Protein AF-A0A9D2NUW6-F1 (afdb_monomer_lite)

Secondary structure (DSSP, 8-state):
---TT-HHHHHHHHHHHTT-HHHHHHHHHHHHHHHHHHTSSS------B--TTTT-HHHHHHHHHHH-S---GGGHHHHHHHHHHHHGGGTTGGGGS--PPPP-B-GGG-

pLDDT: mean 95.78, std 2.75, range [82.75, 98.69]

Organism: NCBI:txid2838669

Sequence (110 aa):
MIIEGNQKELDAMKEFHKGNRQEGLRLQEEFAAQFREEYKDKDHCPCQKACRYHGNCKECVAIHRAHREHVPNCMRPLLNKKIKLLSELTEHSIANEIEPPKEVLRKEFQ

Structure (mmCIF, N/CA/C/O backbone):
data_AF-A0A9D2NUW6-F1
#
_entry.id   AF-A0A9D2NUW6-F1
#
loop_
_atom_site.group_PDB
_atom_site.id
_atom_site.type_symbol
_atom_site.label_atom_id
_atom_site.label_alt_id
_atom_site.label_comp_id
_atom_site.label_asym_id
_atom_site.label_entity_id
_atom_site.label_seq_id
_atom_site.pdbx_PDB_ins_code
_atom_site.Cartn_x
_atom_site.Cartn_y
_atom_site.Cartn_z
_atom_site.occupancy
_atom_site.B_iso_or_equiv
_atom_site.auth_seq_id
_atom_site.auth_comp_id
_atom_site.auth_asym_id
_atom_site.auth_atom_id
_atom_site.pdbx_PDB_model_num
ATOM 1 N N . MET A 1 1 ? -14.751 1.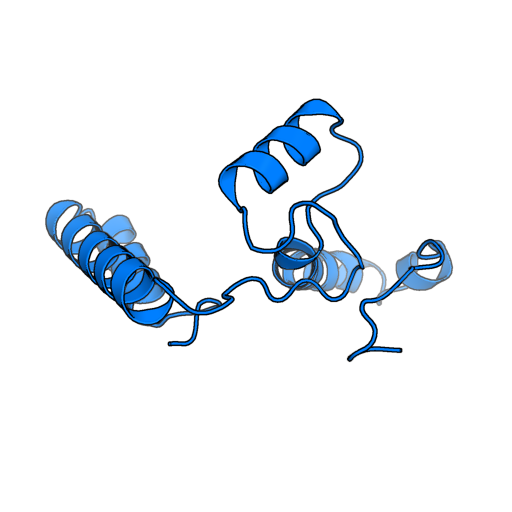665 -4.825 1.00 90.44 1 MET A N 1
ATOM 2 C CA . MET A 1 1 ? -14.333 2.187 -3.509 1.00 90.44 1 MET A CA 1
ATOM 3 C C . MET A 1 1 ? -12.834 2.428 -3.514 1.00 90.44 1 MET A C 1
ATOM 5 O O . MET A 1 1 ? -12.110 1.669 -4.145 1.00 90.44 1 MET A O 1
ATOM 9 N N . ILE A 1 2 ? -12.349 3.448 -2.804 1.00 91.50 2 ILE A N 1
ATOM 10 C CA . ILE A 1 2 ? -10.903 3.662 -2.628 1.00 91.50 2 ILE A CA 1
ATOM 11 C C . ILE A 1 2 ? -10.395 2.692 -1.553 1.00 91.50 2 ILE A C 1
ATOM 13 O O . ILE A 1 2 ? -10.987 2.622 -0.474 1.00 91.50 2 ILE A O 1
ATOM 17 N N . ILE A 1 3 ? -9.332 1.941 -1.848 1.00 94.31 3 ILE A N 1
ATOM 18 C CA . ILE A 1 3 ? -8.710 0.999 -0.905 1.00 94.31 3 ILE A CA 1
ATOM 19 C C . ILE A 1 3 ? -7.682 1.746 -0.048 1.00 94.31 3 ILE A C 1
ATOM 21 O O . ILE A 1 3 ? -7.761 1.751 1.180 1.00 94.31 3 ILE A O 1
ATOM 25 N N . GLU A 1 4 ? -6.735 2.429 -0.686 1.00 93.00 4 GLU A N 1
ATOM 26 C CA . GLU A 1 4 ? -5.648 3.133 -0.014 1.00 93.00 4 GLU A CA 1
ATOM 27 C C . GLU A 1 4 ? -6.162 4.348 0.764 1.00 93.00 4 GLU A C 1
ATOM 29 O O . GLU A 1 4 ? -6.692 5.298 0.193 1.00 93.00 4 GLU A O 1
ATOM 34 N N . GLY A 1 5 ? -5.956 4.351 2.083 1.00 94.19 5 GLY A N 1
ATOM 35 C CA . GLY A 1 5 ? -6.414 5.450 2.938 1.00 94.19 5 GLY A CA 1
ATOM 36 C C . GLY A 1 5 ? -7.934 5.498 3.098 1.00 94.19 5 GLY A C 1
ATOM 37 O O . GLY A 1 5 ? -8.482 6.571 3.337 1.00 94.19 5 GLY A O 1
ATOM 38 N N . ASN A 1 6 ? -8.620 4.357 2.962 1.00 97.50 6 ASN A N 1
ATOM 39 C CA . ASN A 1 6 ? -10.056 4.283 3.193 1.00 97.50 6 ASN A CA 1
ATOM 40 C C . ASN A 1 6 ? -10.417 4.797 4.596 1.00 97.50 6 ASN A C 1
ATOM 42 O O . ASN A 1 6 ? -9.901 4.304 5.601 1.00 97.50 6 ASN A O 1
ATOM 46 N N . GLN A 1 7 ? -11.340 5.760 4.659 1.00 97.88 7 GLN A N 1
ATOM 47 C CA . GLN A 1 7 ? -11.732 6.412 5.908 1.00 97.88 7 GLN A CA 1
ATOM 48 C C . GLN A 1 7 ? -12.243 5.416 6.961 1.00 97.88 7 GLN A C 1
ATOM 50 O O . GLN A 1 7 ? -11.947 5.581 8.140 1.00 97.88 7 GLN A O 1
ATOM 55 N N . LYS A 1 8 ? -12.926 4.341 6.543 1.00 97.75 8 LYS A N 1
ATOM 56 C CA . LYS A 1 8 ? -13.477 3.337 7.461 1.00 97.75 8 LYS A CA 1
ATOM 57 C C . LYS A 1 8 ? -12.384 2.559 8.196 1.00 97.75 8 LYS A C 1
ATOM 59 O O . LYS A 1 8 ? -12.474 2.389 9.405 1.00 97.75 8 LYS A O 1
ATOM 64 N N . GLU A 1 9 ? -11.325 2.158 7.493 1.00 98.25 9 GLU A N 1
ATOM 65 C CA . GLU A 1 9 ? -10.163 1.503 8.115 1.00 98.25 9 GLU A CA 1
ATOM 66 C C . GLU A 1 9 ? -9.372 2.476 9.002 1.00 98.25 9 GLU A C 1
ATOM 68 O O . GLU A 1 9 ? -8.889 2.097 10.068 1.00 98.25 9 GLU A O 1
ATOM 73 N N . LEU A 1 10 ? -9.275 3.757 8.619 1.00 98.12 10 LEU A N 1
ATOM 74 C CA . LEU A 1 10 ? -8.652 4.776 9.473 1.00 98.12 10 LEU A CA 1
ATOM 75 C C . LEU A 1 10 ? -9.433 4.980 10.777 1.00 98.12 10 LEU A C 1
ATOM 77 O O . LEU A 1 10 ? -8.826 5.107 11.840 1.00 98.12 10 LEU A O 1
ATOM 81 N N . ASP A 1 11 ? -10.763 4.996 10.712 1.00 98.50 11 ASP A N 1
ATOM 82 C CA . ASP A 1 11 ? -11.617 5.107 11.892 1.00 98.50 11 ASP A CA 1
ATOM 83 C C . ASP A 1 11 ? -11.596 3.823 12.732 1.00 98.50 11 ASP A C 1
ATOM 85 O O . ASP A 1 11 ? -11.500 3.912 13.956 1.00 98.50 11 ASP A O 1
ATOM 89 N N . ALA A 1 12 ? -11.529 2.642 12.105 1.00 98.56 12 ALA A N 1
ATOM 90 C CA . ALA A 1 12 ? -11.318 1.376 12.807 1.00 98.56 12 ALA A CA 1
ATOM 91 C C . ALA A 1 12 ? -10.031 1.401 13.648 1.00 98.56 12 ALA A C 1
ATOM 93 O O . ALA A 1 12 ? -10.041 1.047 14.828 1.00 98.56 12 ALA A O 1
ATOM 94 N N . MET A 1 13 ? -8.930 1.904 13.079 1.00 98.38 13 MET A N 1
ATOM 95 C CA . MET A 1 13 ? -7.667 2.067 13.804 1.00 98.38 13 MET A CA 1
ATOM 96 C C . MET A 1 13 ? -7.771 3.060 14.968 1.00 98.38 13 MET A C 1
ATOM 98 O O . MET A 1 13 ? -7.181 2.818 16.023 1.00 98.38 13 MET A O 1
ATOM 102 N N . LYS A 1 14 ? -8.539 4.150 14.827 1.00 98.56 14 LYS A N 1
ATOM 103 C CA . LYS A 1 14 ? -8.796 5.079 15.945 1.00 98.56 14 LYS A CA 1
ATOM 104 C C . LYS A 1 14 ? -9.529 4.380 17.090 1.00 98.56 14 LYS A C 1
ATOM 106 O O . LYS A 1 14 ? -9.171 4.600 18.243 1.00 98.56 14 LYS A O 1
ATOM 111 N N . GLU A 1 15 ? -10.511 3.533 16.793 1.00 98.69 15 GLU A N 1
ATOM 112 C CA . GLU A 1 15 ? -11.254 2.783 17.812 1.00 98.69 15 GLU A CA 1
ATOM 113 C C . GLU A 1 15 ? -10.385 1.727 18.503 1.00 98.69 15 GLU A C 1
ATOM 115 O O . GLU A 1 15 ? -10.409 1.627 19.732 1.00 98.69 15 GLU A O 1
ATOM 120 N N . PHE A 1 16 ? -9.520 1.024 17.762 1.00 98.38 16 PHE A N 1
ATOM 121 C CA . PHE A 1 16 ? -8.535 0.125 18.371 1.00 98.38 16 PHE A CA 1
ATOM 122 C C . PHE A 1 16 ? -7.586 0.856 19.325 1.00 98.38 16 PHE A C 1
ATOM 124 O O . PHE A 1 16 ? -7.346 0.368 20.429 1.00 98.38 16 PHE A O 1
ATOM 131 N N . HIS A 1 17 ? -7.092 2.041 18.958 1.00 98.31 17 HIS A N 1
ATOM 132 C CA . HIS A 1 17 ? -6.233 2.839 19.841 1.00 98.31 17 HIS A CA 1
ATOM 133 C C . HIS A 1 17 ? -6.956 3.350 21.098 1.00 98.31 17 HIS A C 1
ATOM 135 O O . HIS A 1 17 ? -6.310 3.566 22.120 1.00 98.31 17 HIS A O 1
ATOM 141 N N . LYS A 1 18 ? -8.286 3.501 21.057 1.00 98.19 18 LYS A N 1
ATOM 142 C CA . LYS A 1 18 ? -9.119 3.809 22.235 1.00 98.19 18 LYS A CA 1
ATOM 143 C C . LYS A 1 18 ? -9.449 2.573 23.087 1.00 98.19 18 LYS A C 1
ATOM 145 O O . LYS A 1 18 ? -10.106 2.708 24.113 1.00 98.19 18 LYS A O 1
ATOM 150 N N . GLY A 1 19 ? -9.045 1.372 22.662 1.00 98.38 19 GLY A N 1
ATOM 151 C CA . GLY A 1 19 ? -9.398 0.104 23.309 1.00 98.3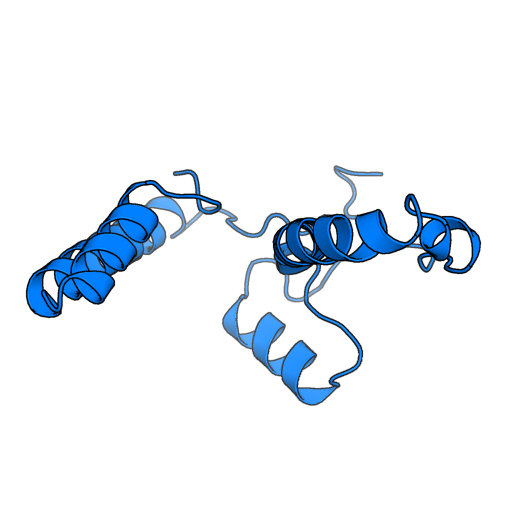8 19 GLY A CA 1
ATOM 152 C C . GLY A 1 19 ? -10.785 -0.437 22.936 1.00 98.38 19 GLY A C 1
ATOM 153 O O . GLY A 1 19 ? -11.176 -1.503 23.414 1.00 98.38 19 GLY A O 1
ATOM 154 N N . ASN A 1 20 ? -11.524 0.239 22.051 1.00 98.38 20 ASN A N 1
ATOM 155 C CA . ASN A 1 20 ? -12.849 -0.181 21.597 1.00 98.38 20 ASN A CA 1
ATOM 156 C C . ASN A 1 20 ? -12.745 -1.230 20.478 1.00 98.38 20 ASN A C 1
ATOM 158 O O . ASN A 1 20 ? -12.972 -0.970 19.295 1.00 98.38 20 ASN A O 1
ATOM 162 N N . ARG A 1 21 ? -12.363 -2.452 20.860 1.00 98.12 21 ARG A N 1
ATOM 163 C CA . ARG A 1 21 ? -12.105 -3.540 19.906 1.00 98.12 21 ARG A CA 1
ATOM 164 C C . ARG A 1 21 ? -13.351 -3.971 19.129 1.00 98.12 21 ARG A C 1
ATOM 166 O O . ARG A 1 21 ? -13.223 -4.363 17.974 1.00 98.12 21 ARG A O 1
ATOM 173 N N . GLN A 1 22 ? -14.530 -3.920 19.748 1.00 98.62 22 GLN A N 1
ATOM 174 C CA . GLN A 1 22 ? -15.780 -4.334 19.106 1.00 98.62 22 GLN A CA 1
ATOM 175 C C . GLN A 1 22 ? -16.124 -3.422 17.927 1.00 98.62 22 GLN A C 1
ATOM 177 O O . GLN A 1 22 ? -16.397 -3.916 16.835 1.00 98.62 22 GLN A O 1
ATOM 182 N N . GLU A 1 23 ? -16.055 -2.107 18.131 1.00 98.56 23 GLU A N 1
ATOM 183 C CA . GLU A 1 23 ? -16.341 -1.142 17.073 1.00 98.56 23 GLU A CA 1
ATOM 184 C C . GLU A 1 23 ? -15.283 -1.168 15.970 1.00 98.56 23 GLU A C 1
ATOM 186 O O . GLU A 1 23 ? -15.627 -1.165 14.789 1.00 98.56 23 GLU A O 1
ATOM 191 N N . GLY A 1 24 ? -14.002 -1.283 16.338 1.00 98.69 24 GLY A N 1
ATOM 192 C CA . GLY A 1 24 ? -12.927 -1.447 15.360 1.00 98.69 24 GLY A CA 1
ATOM 193 C C . GLY A 1 24 ? -13.169 -2.650 14.440 1.00 98.69 24 GLY A C 1
ATOM 194 O O . GLY A 1 24 ? -13.104 -2.515 13.221 1.00 98.69 24 GLY A O 1
ATOM 195 N N . LEU A 1 25 ? -13.540 -3.809 15.001 1.00 98.62 25 LEU A N 1
ATOM 196 C CA . LEU A 1 25 ? -13.864 -5.006 14.215 1.00 98.62 25 LEU A CA 1
ATOM 197 C C . LEU A 1 25 ? -15.113 -4.827 13.344 1.00 98.62 25 LEU A C 1
ATOM 199 O O . LEU A 1 25 ? -15.125 -5.302 12.210 1.00 98.62 25 LEU A O 1
ATOM 203 N N . ARG A 1 26 ? -16.148 -4.136 13.842 1.00 98.69 26 ARG A N 1
ATOM 204 C CA . ARG A 1 26 ? -17.356 -3.831 13.059 1.00 98.69 26 ARG A CA 1
ATOM 205 C C . ARG A 1 26 ? -17.005 -3.019 11.810 1.00 98.69 26 ARG A C 1
ATOM 207 O O . ARG A 1 26 ? -17.422 -3.380 10.713 1.00 98.69 26 ARG A O 1
ATOM 214 N N . LEU A 1 27 ? -16.206 -1.963 11.969 1.00 98.69 27 LEU A N 1
ATOM 215 C CA . LEU A 1 27 ? -15.764 -1.102 10.869 1.00 98.69 27 LEU A CA 1
ATOM 216 C C . LEU A 1 27 ? -14.895 -1.862 9.852 1.00 98.69 27 LEU A C 1
ATOM 218 O O . LEU A 1 27 ? -15.084 -1.688 8.646 1.00 98.69 27 LEU A O 1
ATOM 222 N N . GLN A 1 28 ? -13.994 -2.734 10.318 1.00 98.38 28 GLN A N 1
ATOM 223 C CA . GLN A 1 28 ? -13.188 -3.577 9.427 1.00 98.38 28 GLN A CA 1
ATOM 224 C C . GLN A 1 28 ? -14.038 -4.560 8.621 1.00 98.38 28 GLN A C 1
ATOM 226 O O . GLN A 1 28 ? -13.841 -4.704 7.415 1.00 98.38 28 GLN A O 1
ATOM 231 N N . GLU A 1 29 ? -15.010 -5.220 9.255 1.00 98.50 29 GLU A N 1
ATOM 232 C CA . GLU A 1 29 ? -15.884 -6.157 8.544 1.00 98.50 29 GLU A CA 1
ATOM 233 C C . GLU A 1 29 ? -16.761 -5.433 7.516 1.00 98.50 29 GLU A C 1
ATOM 235 O O . GLU A 1 29 ? -16.937 -5.925 6.404 1.00 98.50 29 GLU A O 1
ATOM 240 N N . GLU A 1 30 ? -17.246 -4.229 7.824 1.00 98.31 30 GLU A N 1
ATOM 241 C CA . GLU A 1 30 ? -17.972 -3.398 6.859 1.00 98.31 30 GLU A CA 1
ATOM 242 C C . GLU A 1 30 ? -17.115 -3.000 5.655 1.00 98.31 30 GLU A C 1
ATOM 244 O O . GLU A 1 30 ? -17.598 -3.006 4.521 1.00 98.31 30 GLU A O 1
ATOM 249 N N . PHE A 1 31 ? -15.844 -2.654 5.873 1.00 98.50 31 PHE A N 1
ATOM 250 C CA . PHE A 1 31 ? -14.912 -2.389 4.780 1.00 98.50 31 PHE A CA 1
ATOM 251 C C . PHE A 1 31 ? -14.679 -3.653 3.947 1.00 98.50 31 PHE A C 1
ATOM 253 O O . PHE A 1 31 ? -14.806 -3.611 2.722 1.00 98.50 31 PHE A O 1
ATOM 260 N N . ALA A 1 32 ? -14.398 -4.783 4.599 1.00 98.00 32 ALA A N 1
ATOM 261 C CA . ALA A 1 32 ? -14.140 -6.050 3.930 1.00 98.00 32 ALA A CA 1
ATOM 262 C C . ALA A 1 32 ? -15.361 -6.543 3.135 1.00 98.00 32 ALA A C 1
ATOM 264 O O . ALA A 1 32 ? -15.205 -7.038 2.019 1.00 98.00 32 ALA A O 1
ATOM 265 N N . ALA A 1 33 ? -16.575 -6.376 3.663 1.00 98.19 33 ALA A N 1
ATOM 266 C CA . ALA A 1 33 ? -17.816 -6.712 2.974 1.00 98.19 33 ALA A CA 1
ATOM 267 C C . ALA A 1 33 ? -18.033 -5.845 1.726 1.00 98.19 33 ALA A C 1
ATOM 269 O O . ALA A 1 33 ? -18.301 -6.385 0.654 1.00 98.1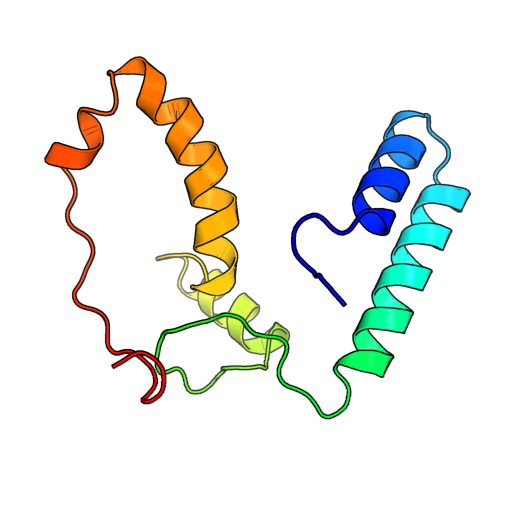9 33 ALA A O 1
ATOM 270 N N . GLN A 1 34 ? -17.842 -4.525 1.837 1.00 97.81 34 GLN A N 1
ATOM 271 C CA . GLN A 1 34 ? -17.917 -3.614 0.688 1.00 97.81 34 GLN A CA 1
ATOM 272 C C . GLN A 1 34 ? -16.871 -3.951 -0.375 1.00 97.81 34 GLN A C 1
ATOM 274 O O . GLN A 1 34 ? -17.187 -3.968 -1.561 1.00 97.81 34 GLN A O 1
ATOM 279 N N . PHE A 1 35 ? -15.647 -4.275 0.048 1.00 97.19 35 PHE A N 1
ATOM 280 C CA . PHE A 1 35 ? -14.577 -4.689 -0.852 1.00 97.19 35 PHE A CA 1
ATOM 281 C C . PHE A 1 35 ? -14.939 -5.963 -1.618 1.00 97.19 35 PHE A C 1
ATOM 283 O O . PHE A 1 35 ? -14.796 -6.000 -2.840 1.00 97.19 35 PHE A O 1
ATOM 290 N N . ARG A 1 36 ? -15.440 -6.991 -0.919 1.00 96.50 36 ARG A N 1
ATOM 291 C CA . ARG A 1 36 ? -15.855 -8.254 -1.549 1.00 96.50 36 ARG A CA 1
ATOM 292 C C . ARG A 1 36 ? -16.980 -8.048 -2.558 1.00 96.50 36 ARG A C 1
ATOM 294 O O . ARG A 1 36 ? -16.935 -8.669 -3.611 1.00 96.50 36 ARG A O 1
ATOM 301 N N . GLU A 1 37 ? -17.956 -7.200 -2.244 1.00 97.44 37 GLU A N 1
ATOM 302 C CA . GLU A 1 37 ? -19.075 -6.922 -3.147 1.00 97.44 37 GLU A CA 1
ATOM 303 C C . GLU A 1 37 ? -18.626 -6.111 -4.367 1.00 97.44 37 GLU A C 1
ATOM 305 O O . GLU A 1 37 ? -18.889 -6.492 -5.505 1.00 97.44 37 GLU A O 1
ATOM 310 N N . GLU A 1 38 ? -17.897 -5.012 -4.160 1.00 96.31 38 GLU A N 1
ATOM 311 C CA . GLU A 1 38 ? -17.547 -4.115 -5.260 1.00 96.31 38 GLU A CA 1
ATOM 312 C C . GLU A 1 38 ? -16.548 -4.730 -6.249 1.00 96.31 38 GLU A C 1
ATOM 314 O O . GLU A 1 38 ? -16.634 -4.467 -7.454 1.00 96.31 38 GLU A O 1
ATOM 319 N N . TYR A 1 39 ? -15.627 -5.558 -5.752 1.00 95.31 39 TYR A N 1
ATOM 320 C CA . TYR A 1 39 ? -14.573 -6.193 -6.545 1.00 95.31 39 TYR A CA 1
ATOM 321 C C . TYR A 1 39 ? -14.816 -7.677 -6.819 1.00 95.31 39 TYR A C 1
ATOM 323 O O . TYR A 1 39 ? -13.889 -8.395 -7.187 1.00 95.31 39 TYR A O 1
ATOM 331 N N . LYS A 1 40 ? -16.062 -8.141 -6.680 1.00 94.50 40 LYS A N 1
ATOM 332 C CA . LYS A 1 40 ? -16.450 -9.517 -7.007 1.00 94.50 40 LYS A CA 1
ATOM 333 C C . LYS A 1 40 ? -16.110 -9.888 -8.453 1.00 94.50 40 LYS A C 1
ATOM 335 O O . LYS A 1 40 ? -15.523 -10.935 -8.698 1.00 94.50 40 LYS A O 1
ATOM 340 N N . ASP A 1 41 ? -16.439 -8.988 -9.378 1.00 93.94 41 ASP A N 1
ATOM 341 C CA . ASP A 1 41 ? -16.282 -9.175 -10.825 1.00 93.94 41 ASP A CA 1
ATOM 342 C C . ASP A 1 41 ? -15.404 -8.074 -11.458 1.00 93.94 41 ASP A C 1
ATOM 344 O O . ASP A 1 41 ? -15.433 -7.849 -12.668 1.00 93.94 41 ASP A O 1
ATOM 348 N N . LYS A 1 42 ? -14.636 -7.343 -10.635 1.00 92.38 42 LYS A N 1
ATOM 349 C CA . LYS A 1 42 ? -13.776 -6.230 -11.063 1.00 92.38 42 LYS A CA 1
ATOM 350 C C . LYS A 1 42 ? -12.361 -6.395 -10.529 1.00 92.38 42 LYS A C 1
ATOM 352 O O . LYS A 1 42 ? -12.148 -6.865 -9.415 1.00 92.38 42 LYS A O 1
ATOM 357 N N . ASP A 1 43 ? -11.395 -5.930 -11.310 1.00 91.50 43 ASP A N 1
ATOM 358 C CA . ASP A 1 43 ? -10.010 -5.857 -10.864 1.00 91.50 43 ASP A CA 1
ATOM 359 C C . ASP A 1 43 ? -9.845 -4.784 -9.776 1.00 91.50 43 ASP A C 1
ATOM 361 O O . ASP A 1 43 ? -10.304 -3.651 -9.918 1.00 91.50 43 ASP A O 1
ATOM 365 N N . HIS A 1 44 ? -9.182 -5.158 -8.687 1.00 92.69 44 HIS A N 1
ATOM 366 C CA . HIS A 1 44 ? -8.835 -4.279 -7.569 1.00 92.69 44 HIS A CA 1
ATOM 367 C C . HIS A 1 44 ? -7.326 -4.054 -7.460 1.00 92.69 44 HIS A C 1
ATOM 369 O O . HIS A 1 44 ? -6.873 -3.321 -6.583 1.00 92.69 44 HIS A O 1
ATOM 375 N N . CYS A 1 45 ? -6.521 -4.738 -8.277 1.00 93.44 45 CYS A N 1
ATOM 376 C CA . CYS A 1 45 ? -5.078 -4.745 -8.136 1.00 93.44 45 CYS A CA 1
ATOM 377 C C . CYS A 1 45 ? -4.460 -3.563 -8.909 1.00 93.44 45 CYS A C 1
ATOM 379 O O . CYS A 1 45 ? -4.493 -3.550 -10.141 1.00 93.44 45 CYS A O 1
ATOM 381 N N . PRO A 1 46 ? -3.814 -2.589 -8.238 1.00 92.56 46 PRO A N 1
ATOM 382 C CA . PRO A 1 46 ? -3.253 -1.414 -8.910 1.00 92.56 46 PRO A CA 1
ATOM 383 C C . PRO A 1 46 ? -1.902 -1.690 -9.598 1.00 92.56 46 PRO A C 1
ATOM 385 O O . PRO A 1 46 ? -1.250 -0.763 -10.072 1.00 92.56 46 PRO A O 1
ATOM 388 N N . CYS A 1 47 ? -1.435 -2.945 -9.628 1.00 94.50 47 CYS A N 1
ATOM 389 C CA . CYS A 1 47 ? -0.109 -3.294 -10.136 1.00 94.50 47 CYS A CA 1
ATOM 390 C C . CYS A 1 47 ? 0.061 -2.896 -11.608 1.00 94.50 47 CYS A C 1
ATOM 392 O O . CYS A 1 47 ? -0.715 -3.323 -12.451 1.00 94.50 47 CYS A O 1
ATOM 394 N N . GLN A 1 48 ? 1.112 -2.161 -11.959 1.00 93.38 48 GLN A N 1
ATOM 395 C CA . GLN A 1 48 ? 1.389 -1.808 -13.364 1.00 93.38 48 GLN A CA 1
ATOM 396 C C . GLN A 1 48 ? 2.203 -2.880 -14.096 1.00 93.38 48 GLN A C 1
ATOM 398 O O . GLN A 1 48 ? 2.201 -2.946 -15.322 1.00 93.38 48 GLN A O 1
ATOM 403 N N . LYS A 1 49 ? 2.894 -3.742 -13.346 1.00 93.19 49 LYS A N 1
ATOM 404 C CA . LYS A 1 49 ? 3.713 -4.839 -13.870 1.00 93.19 49 LYS A CA 1
ATOM 405 C C . LYS A 1 49 ? 2.873 -5.885 -14.593 1.00 93.19 49 LYS A C 1
ATOM 407 O O . LYS A 1 49 ? 1.859 -6.334 -14.064 1.00 93.19 49 LYS A O 1
ATOM 412 N N . ALA A 1 50 ? 3.360 -6.354 -15.740 1.00 91.88 50 ALA A N 1
ATOM 413 C CA . ALA A 1 50 ? 2.820 -7.547 -16.379 1.00 91.88 50 ALA A CA 1
ATOM 414 C C . ALA A 1 50 ? 3.099 -8.772 -15.490 1.00 91.88 50 ALA A C 1
ATOM 416 O O . ALA A 1 50 ? 4.241 -9.206 -15.357 1.00 91.88 50 ALA A O 1
ATOM 417 N N . CYS A 1 51 ? 2.060 -9.303 -14.838 1.00 91.31 51 CYS A N 1
ATOM 418 C CA . CYS A 1 51 ? 2.168 -10.391 -13.867 1.00 91.31 51 CYS A CA 1
ATOM 419 C C . CYS A 1 51 ? 1.058 -11.427 -14.072 1.00 91.31 51 CYS A C 1
ATOM 421 O O . CYS A 1 51 ? -0.105 -11.072 -14.244 1.00 91.31 51 CYS A O 1
ATOM 423 N N . ARG A 1 52 ? 1.407 -12.718 -13.985 1.00 93.50 52 ARG A N 1
ATOM 424 C CA . ARG A 1 52 ? 0.448 -13.833 -14.090 1.00 93.50 52 ARG A CA 1
ATOM 425 C C . ARG A 1 52 ? -0.537 -13.901 -12.915 1.00 93.50 52 ARG A C 1
ATOM 427 O O . ARG A 1 52 ? -1.640 -14.399 -13.086 1.00 93.50 52 ARG A O 1
ATOM 434 N N . TYR A 1 53 ? -0.140 -13.406 -11.744 1.00 94.62 53 TYR A N 1
ATOM 435 C CA . TYR A 1 53 ? -0.929 -13.449 -10.504 1.00 94.62 53 TYR A CA 1
ATOM 436 C C . TYR A 1 53 ? -1.683 -12.141 -10.232 1.00 94.62 53 TYR A C 1
ATOM 438 O O . TYR A 1 53 ? -2.110 -11.885 -9.106 1.00 94.62 53 TYR A O 1
ATOM 446 N N . HIS A 1 54 ? -1.807 -11.280 -11.246 1.00 93.62 54 HIS A N 1
ATOM 447 C CA . HIS A 1 54 ? -2.551 -10.029 -11.149 1.00 93.62 54 HIS A CA 1
ATOM 448 C C . HIS A 1 54 ? -3.996 -10.288 -10.695 1.00 93.62 54 HIS A C 1
ATOM 450 O O . HIS A 1 54 ? -4.627 -11.238 -11.150 1.00 93.62 54 HIS A O 1
ATOM 456 N N . GLY A 1 55 ? -4.499 -9.489 -9.752 1.00 92.12 55 GLY A N 1
ATOM 457 C CA . GLY A 1 55 ? -5.825 -9.689 -9.148 1.00 92.12 55 GLY A CA 1
ATOM 458 C C . GLY A 1 55 ? -5.921 -10.826 -8.113 1.00 92.12 55 GLY A C 1
ATOM 459 O O . GLY A 1 55 ? -6.852 -10.832 -7.312 1.00 92.12 55 GLY A O 1
ATOM 460 N N . ASN A 1 56 ? -4.953 -11.751 -8.038 1.00 94.12 56 ASN A N 1
ATOM 461 C CA . ASN A 1 56 ? -4.932 -12.825 -7.037 1.00 94.12 56 ASN A CA 1
ATOM 462 C C . ASN A 1 56 ? -4.026 -12.464 -5.848 1.00 94.12 56 ASN A C 1
ATOM 464 O O . ASN A 1 56 ? -2.871 -12.890 -5.753 1.00 94.12 56 ASN A O 1
ATOM 468 N N . CYS A 1 57 ? -4.560 -11.673 -4.912 1.00 93.38 57 CYS A N 1
ATOM 469 C CA . CYS A 1 57 ? -3.807 -11.195 -3.747 1.00 93.38 57 CYS A CA 1
ATOM 470 C C . CYS A 1 57 ? -3.225 -12.325 -2.882 1.00 93.38 57 CYS A C 1
ATOM 472 O O . CYS A 1 57 ? -2.112 -12.187 -2.376 1.00 93.38 57 CYS A O 1
ATOM 474 N N . LYS A 1 58 ? -3.940 -13.447 -2.717 1.00 95.19 58 LYS A N 1
ATOM 475 C CA . LYS A 1 58 ? -3.500 -14.556 -1.855 1.00 95.19 58 LYS A CA 1
ATOM 476 C C . LYS A 1 58 ? -2.227 -15.209 -2.391 1.00 95.19 58 LYS A C 1
ATOM 478 O O . LYS A 1 58 ? -1.262 -15.363 -1.643 1.00 95.19 58 LYS A O 1
ATOM 483 N N . GLU A 1 59 ? -2.217 -15.568 -3.672 1.00 97.19 59 GLU A N 1
ATOM 484 C CA . GLU A 1 59 ? -1.045 -16.178 -4.309 1.00 97.19 59 GLU A CA 1
ATOM 485 C C . GLU A 1 59 ? 0.093 -15.173 -4.468 1.00 97.19 59 GLU A C 1
ATOM 487 O O . GLU A 1 59 ? 1.231 -15.490 -4.128 1.00 97.19 59 GLU A O 1
ATOM 492 N N . CYS A 1 60 ? -0.217 -13.942 -4.885 1.00 96.81 60 CYS A N 1
ATOM 493 C CA . CYS A 1 60 ? 0.762 -12.864 -4.992 1.00 96.81 60 CYS A CA 1
ATOM 494 C C . CYS A 1 60 ? 1.525 -12.668 -3.668 1.00 96.81 60 CYS A C 1
ATOM 496 O O . CYS A 1 60 ? 2.753 -12.758 -3.633 1.00 96.81 60 CYS A O 1
ATOM 498 N N . VAL A 1 61 ? 0.812 -12.494 -2.549 1.00 96.62 61 VAL A N 1
ATOM 499 C CA . VAL A 1 61 ? 1.440 -12.329 -1.228 1.00 96.62 61 VAL A CA 1
ATOM 500 C C . VAL A 1 61 ? 2.228 -13.576 -0.821 1.00 96.62 61 VAL A C 1
ATOM 502 O O . VAL A 1 61 ? 3.329 -13.441 -0.288 1.00 96.62 61 VAL A O 1
ATOM 505 N N . ALA A 1 62 ? 1.711 -14.784 -1.067 1.00 98.06 62 ALA A N 1
ATOM 506 C CA . ALA A 1 62 ? 2.414 -16.021 -0.728 1.00 98.06 62 ALA A CA 1
ATOM 507 C C . ALA A 1 62 ? 3.754 -16.152 -1.471 1.00 98.06 62 ALA A C 1
ATOM 509 O O . ALA A 1 62 ? 4.767 -16.461 -0.846 1.00 98.06 62 ALA A O 1
ATOM 510 N N . ILE A 1 63 ? 3.778 -15.848 -2.771 1.00 97.56 63 ILE A N 1
ATOM 511 C CA . ILE A 1 63 ? 4.982 -15.904 -3.6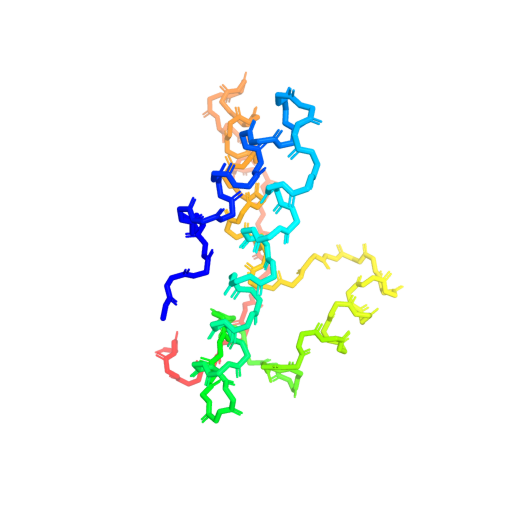07 1.00 97.56 63 ILE A CA 1
ATOM 512 C C . ILE A 1 63 ? 6.025 -14.898 -3.114 1.00 97.56 63 ILE A C 1
ATOM 514 O O . ILE A 1 63 ? 7.157 -15.288 -2.830 1.00 97.56 63 ILE A O 1
ATOM 518 N N . HIS A 1 64 ? 5.633 -13.635 -2.912 1.00 97.06 64 HIS A N 1
ATOM 519 C CA . HIS A 1 64 ? 6.540 -12.591 -2.422 1.00 97.06 64 HIS A CA 1
ATOM 520 C C . HIS A 1 64 ? 7.100 -12.878 -1.026 1.00 97.06 64 HIS A C 1
ATOM 522 O O . HIS A 1 64 ? 8.269 -12.607 -0.745 1.00 97.06 64 HIS A O 1
ATOM 528 N N . ARG A 1 65 ? 6.297 -13.496 -0.154 1.00 97.50 65 ARG A N 1
ATOM 529 C CA . ARG A 1 65 ? 6.770 -13.983 1.148 1.00 97.50 65 ARG A CA 1
ATOM 530 C C . ARG A 1 65 ? 7.737 -15.156 1.023 1.00 97.50 65 ARG A C 1
ATOM 532 O O . ARG A 1 65 ? 8.647 -15.245 1.840 1.00 97.50 65 ARG A O 1
ATOM 539 N N . ALA A 1 66 ? 7.541 -16.043 0.048 1.00 98.00 66 ALA A N 1
ATOM 540 C CA . ALA A 1 66 ? 8.391 -17.210 -0.150 1.00 98.00 66 ALA A CA 1
ATOM 541 C C . ALA A 1 66 ? 9.789 -16.820 -0.648 1.00 98.00 66 ALA A C 1
ATOM 543 O O . ALA A 1 66 ? 10.777 -17.266 -0.071 1.00 98.00 66 ALA A O 1
ATOM 544 N N . HIS A 1 67 ? 9.886 -15.959 -1.668 1.00 97.12 67 HIS A N 1
ATOM 545 C CA . HIS A 1 67 ? 11.191 -15.573 -2.221 1.00 97.12 67 HIS A CA 1
ATOM 546 C C . HIS A 1 67 ? 11.892 -14.449 -1.439 1.00 97.12 67 HIS A C 1
ATOM 548 O O . HIS A 1 67 ? 13.106 -14.317 -1.545 1.00 97.12 67 HIS A O 1
ATOM 554 N N . ARG A 1 68 ? 11.166 -13.650 -0.637 1.00 96.44 68 ARG A N 1
ATOM 555 C CA . ARG A 1 68 ? 11.705 -12.598 0.261 1.00 96.44 68 ARG A CA 1
ATOM 556 C C . ARG A 1 68 ? 12.577 -11.513 -0.388 1.00 96.44 68 ARG A C 1
ATOM 558 O O . ARG A 1 68 ? 13.195 -10.725 0.320 1.00 96.44 68 ARG A O 1
ATOM 565 N N . GLU A 1 69 ? 12.624 -11.459 -1.707 1.00 95.25 69 GLU A N 1
ATOM 566 C CA . GLU A 1 69 ? 13.485 -10.529 -2.438 1.00 95.25 69 GLU A CA 1
ATOM 567 C C . GLU A 1 69 ? 12.919 -9.103 -2.416 1.00 95.25 69 GLU A C 1
ATOM 569 O O . GLU A 1 69 ? 13.627 -8.143 -2.135 1.00 95.25 69 GLU A O 1
ATOM 574 N N . HIS A 1 70 ? 11.616 -8.960 -2.675 1.00 94.88 70 HIS A N 1
ATOM 575 C CA . HIS A 1 70 ? 10.933 -7.669 -2.712 1.00 94.88 70 HIS A CA 1
ATOM 576 C C . HIS A 1 70 ? 9.424 -7.826 -2.499 1.00 94.88 70 HIS A C 1
ATOM 578 O O . HIS A 1 70 ? 8.864 -8.914 -2.644 1.00 94.88 70 HIS A O 1
ATOM 584 N N . VAL A 1 71 ? 8.736 -6.717 -2.221 1.00 95.75 71 VAL A N 1
ATOM 585 C CA . VAL A 1 71 ? 7.272 -6.687 -2.072 1.00 95.75 71 VAL A CA 1
ATOM 586 C C . VAL A 1 71 ? 6.533 -6.608 -3.422 1.00 95.75 71 VAL A C 1
ATOM 588 O O . VAL A 1 71 ? 7.138 -6.209 -4.430 1.00 95.75 71 VAL A O 1
ATOM 591 N N . PRO A 1 72 ? 5.227 -6.949 -3.463 1.00 95.81 72 PRO A N 1
ATOM 592 C CA . PRO A 1 72 ? 4.376 -6.730 -4.632 1.00 95.81 72 PRO A CA 1
ATOM 593 C C . PRO A 1 72 ? 4.331 -5.264 -5.076 1.00 95.81 72 PRO A C 1
ATOM 595 O O . PRO A 1 72 ? 4.420 -4.355 -4.248 1.00 95.81 72 PRO A O 1
ATOM 598 N N . ASN A 1 73 ? 4.114 -5.018 -6.375 1.00 94.62 73 ASN A N 1
ATOM 599 C CA . ASN A 1 73 ? 4.037 -3.661 -6.935 1.00 94.62 73 ASN A CA 1
ATOM 600 C C . ASN A 1 73 ? 2.951 -2.804 -6.249 1.00 94.62 73 ASN A C 1
ATOM 602 O O . ASN A 1 73 ? 3.220 -1.646 -5.942 1.00 94.62 73 ASN A O 1
ATOM 606 N N . CYS A 1 74 ? 1.802 -3.389 -5.887 1.00 93.62 74 CYS A N 1
ATOM 607 C CA . CYS A 1 74 ? 0.717 -2.701 -5.174 1.00 93.62 74 CYS A CA 1
ATOM 608 C C . CYS A 1 74 ? 1.088 -2.204 -3.764 1.00 93.62 74 CYS A C 1
ATOM 610 O O . CYS A 1 74 ? 0.503 -1.237 -3.289 1.00 93.62 74 CYS A O 1
ATOM 612 N N . MET A 1 75 ? 2.080 -2.805 -3.098 1.00 95.12 75 MET A N 1
ATOM 613 C CA . MET A 1 75 ? 2.522 -2.368 -1.765 1.00 95.12 75 MET A CA 1
ATOM 614 C C . MET A 1 75 ? 3.620 -1.299 -1.819 1.00 95.12 75 MET A C 1
ATOM 616 O O . MET A 1 75 ? 3.847 -0.597 -0.832 1.00 95.12 75 MET A O 1
ATOM 620 N N . ARG A 1 76 ? 4.298 -1.142 -2.964 1.00 95.12 76 ARG A N 1
ATOM 621 C CA . ARG A 1 76 ? 5.418 -0.201 -3.106 1.00 95.12 76 ARG A CA 1
ATOM 622 C C . ARG A 1 76 ? 5.024 1.248 -2.803 1.00 95.12 76 ARG A C 1
ATOM 624 O O . ARG A 1 76 ? 5.768 1.871 -2.056 1.00 95.12 76 ARG A O 1
ATOM 631 N N . PRO A 1 77 ? 3.879 1.801 -3.260 1.00 94.88 77 PRO A N 1
ATOM 632 C CA . PRO A 1 77 ? 3.510 3.179 -2.925 1.00 94.88 77 PRO A CA 1
ATOM 633 C C . PRO A 1 77 ? 3.377 3.423 -1.415 1.00 94.88 77 PRO A C 1
ATOM 635 O O . PRO A 1 77 ? 3.771 4.481 -0.926 1.00 94.88 77 PRO A O 1
ATOM 638 N N . LEU A 1 78 ? 2.861 2.443 -0.664 1.00 94.00 78 LEU A N 1
ATOM 639 C CA . LEU A 1 78 ? 2.721 2.532 0.792 1.00 94.00 78 LEU A CA 1
ATOM 640 C C . LEU A 1 78 ? 4.090 2.562 1.481 1.00 94.00 78 LEU A C 1
ATOM 642 O O . LEU A 1 78 ? 4.322 3.407 2.346 1.00 94.00 78 LEU A O 1
ATOM 646 N N . LEU A 1 79 ? 5.007 1.682 1.069 1.00 96.31 79 LEU A N 1
ATOM 647 C CA . LEU A 1 79 ? 6.365 1.647 1.614 1.00 96.31 79 LEU A CA 1
ATOM 648 C C . LEU A 1 79 ? 7.181 2.866 1.195 1.00 96.31 79 LEU A C 1
ATOM 650 O O . LEU A 1 79 ? 7.838 3.467 2.036 1.00 96.31 79 LEU A O 1
ATOM 654 N N . ASN A 1 80 ? 7.081 3.291 -0.063 1.00 96.38 80 ASN A N 1
ATOM 655 C CA . ASN A 1 80 ? 7.791 4.459 -0.573 1.00 96.38 80 ASN A CA 1
ATOM 656 C C . ASN A 1 80 ? 7.402 5.729 0.187 1.00 96.38 80 ASN A C 1
ATOM 658 O O . ASN A 1 80 ? 8.271 6.548 0.454 1.00 96.38 80 ASN A O 1
ATOM 662 N N . LYS A 1 81 ? 6.140 5.882 0.622 1.00 96.50 81 LYS A N 1
ATOM 663 C CA . LYS A 1 81 ? 5.747 6.989 1.514 1.00 96.50 81 LYS A CA 1
ATOM 664 C C . LYS A 1 81 ? 6.521 6.974 2.837 1.00 96.50 81 LYS A C 1
ATOM 666 O O . LYS A 1 81 ? 6.878 8.035 3.329 1.00 96.50 81 LYS A O 1
ATOM 671 N N . LYS A 1 82 ? 6.789 5.796 3.413 1.00 97.19 82 LYS A N 1
ATOM 672 C CA . LYS A 1 82 ? 7.565 5.653 4.658 1.00 97.19 82 LYS A CA 1
ATOM 673 C C . LYS A 1 82 ? 9.066 5.831 4.426 1.00 97.19 82 LYS A C 1
ATOM 675 O O . LYS A 1 82 ? 9.710 6.542 5.186 1.00 97.19 82 LYS A O 1
ATOM 680 N N . ILE A 1 83 ? 9.600 5.238 3.360 1.00 97.44 83 ILE A N 1
ATOM 681 C CA . ILE A 1 83 ? 11.009 5.373 2.965 1.00 97.44 83 ILE A CA 1
ATOM 682 C C . ILE A 1 83 ? 11.332 6.831 2.635 1.00 97.44 83 ILE A C 1
ATOM 684 O O . ILE A 1 83 ? 12.384 7.318 3.032 1.00 97.44 83 ILE A O 1
ATOM 688 N N . LYS A 1 84 ? 10.412 7.554 1.982 1.00 97.56 84 LYS A N 1
ATOM 689 C CA . LYS A 1 84 ? 10.586 8.976 1.678 1.00 97.56 84 LYS A CA 1
ATOM 690 C C . LYS A 1 84 ? 10.841 9.794 2.944 1.00 97.56 84 LYS A C 1
ATOM 692 O O . LYS A 1 84 ? 11.814 10.535 2.962 1.00 97.56 84 LYS A O 1
ATOM 697 N N . LEU A 1 85 ? 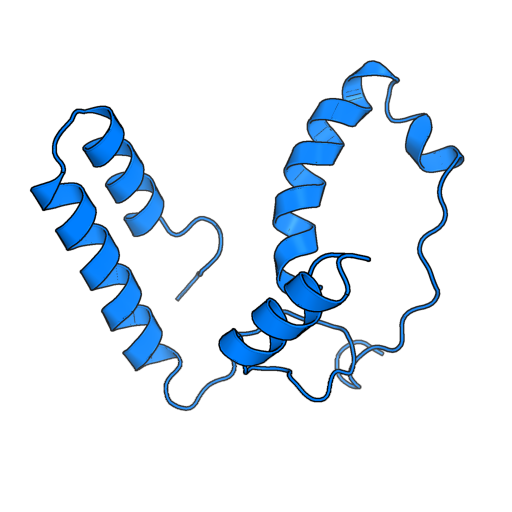10.048 9.589 3.999 1.00 98.06 85 LEU A N 1
ATOM 698 C CA . LEU A 1 85 ? 10.257 10.254 5.293 1.00 98.06 85 LEU A CA 1
ATOM 699 C C . LEU A 1 85 ? 11.642 9.944 5.876 1.00 98.06 85 LEU A C 1
ATOM 701 O O . LEU A 1 85 ? 1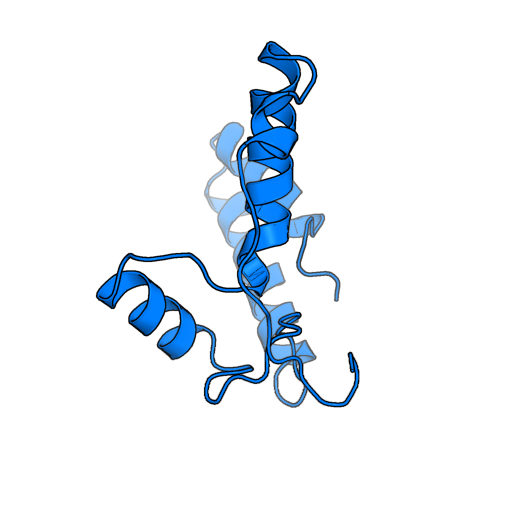2.313 10.828 6.386 1.00 98.06 85 LEU A O 1
ATOM 705 N N . LEU A 1 86 ? 12.099 8.692 5.775 1.00 97.69 86 LEU A N 1
ATOM 706 C CA . LEU A 1 86 ? 13.431 8.316 6.253 1.00 97.69 86 LEU A CA 1
ATOM 707 C C . LEU A 1 86 ? 14.547 8.979 5.430 1.00 97.69 86 LEU A C 1
ATOM 709 O O . LEU A 1 86 ? 15.544 9.426 5.987 1.00 97.69 86 LEU A O 1
ATOM 713 N N . SER A 1 87 ? 14.377 9.061 4.111 1.00 98.00 87 SER A N 1
ATOM 714 C CA . SER A 1 87 ? 15.369 9.665 3.218 1.00 98.00 87 SER A CA 1
ATOM 715 C C . SER A 1 87 ? 15.542 11.176 3.414 1.00 98.00 87 SER A C 1
ATOM 717 O O . SER A 1 87 ? 16.553 11.717 2.978 1.00 98.00 87 SER A O 1
ATOM 719 N N . GLU A 1 88 ? 14.611 11.858 4.095 1.00 98.06 88 GLU A N 1
ATOM 720 C CA . GLU A 1 88 ? 14.756 13.280 4.458 1.00 98.06 88 GLU A CA 1
ATOM 721 C C . GLU A 1 88 ? 15.986 13.525 5.350 1.00 98.06 88 GLU A C 1
ATOM 723 O O . GLU A 1 88 ? 16.570 14.602 5.286 1.00 98.06 88 GLU A O 1
ATOM 728 N N . LEU A 1 89 ? 16.444 12.516 6.109 1.00 98.31 89 LEU A N 1
ATOM 729 C CA . LEU A 1 89 ? 17.640 12.605 6.963 1.00 98.31 89 LEU A CA 1
ATOM 730 C C . LEU A 1 89 ? 18.934 12.915 6.198 1.00 98.31 89 LEU A C 1
ATOM 732 O O . LEU A 1 89 ? 19.894 13.383 6.804 1.00 98.31 89 LEU A O 1
ATOM 736 N N . THR A 1 90 ? 18.974 12.631 4.897 1.00 98.12 90 THR A N 1
ATOM 737 C CA . THR A 1 90 ? 20.128 12.915 4.033 1.00 98.12 90 THR A CA 1
ATOM 738 C C . THR A 1 90 ? 19.746 13.812 2.859 1.00 98.12 90 THR A C 1
ATOM 740 O O . THR A 1 90 ? 20.359 13.731 1.797 1.00 98.12 90 THR A O 1
ATOM 743 N N . GLU A 1 91 ? 18.685 14.615 3.004 1.00 98.00 91 GLU A N 1
ATOM 744 C CA . GLU A 1 91 ? 18.157 15.458 1.919 1.00 98.00 91 GLU A CA 1
ATOM 745 C C . GLU A 1 91 ? 17.888 14.645 0.635 1.00 98.00 91 GLU A C 1
ATOM 747 O O . GLU A 1 91 ? 18.080 15.109 -0.487 1.00 98.00 91 GLU A O 1
ATOM 752 N N . HIS A 1 92 ? 17.454 13.391 0.803 1.00 97.88 92 HIS A N 1
ATOM 753 C CA . HIS A 1 92 ? 17.208 12.418 -0.262 1.00 97.88 92 HIS A CA 1
ATOM 754 C C . HIS A 1 92 ? 18.439 11.967 -1.067 1.00 97.88 92 HIS A C 1
ATOM 756 O O . HIS A 1 92 ? 18.264 11.298 -2.086 1.00 97.88 92 HIS A O 1
ATOM 762 N N . SER A 1 93 ? 19.669 12.239 -0.612 1.00 98.00 93 SER A N 1
ATOM 763 C CA . SER A 1 93 ? 20.903 11.883 -1.337 1.00 98.00 93 SER A CA 1
ATOM 764 C C . SER A 1 93 ? 20.999 10.400 -1.722 1.00 98.00 93 SER A C 1
ATOM 766 O O . SER A 1 93 ? 21.546 10.086 -2.776 1.00 98.00 93 SER A O 1
ATOM 768 N N . ILE A 1 94 ? 20.398 9.504 -0.926 1.00 97.38 94 ILE A N 1
ATOM 769 C CA . ILE A 1 94 ? 20.343 8.055 -1.178 1.00 97.38 94 ILE A CA 1
ATOM 770 C C . ILE A 1 94 ? 19.717 7.700 -2.534 1.00 97.38 94 ILE A C 1
ATOM 772 O O . ILE A 1 94 ? 20.048 6.671 -3.116 1.00 97.38 94 ILE A O 1
ATOM 776 N N . ALA A 1 95 ? 18.829 8.544 -3.071 1.00 96.12 95 ALA A N 1
ATOM 777 C CA . ALA A 1 95 ? 18.216 8.325 -4.379 1.00 96.12 95 ALA A CA 1
ATOM 778 C C . ALA A 1 95 ? 19.238 8.371 -5.529 1.00 96.12 95 ALA A C 1
ATOM 780 O O . ALA A 1 95 ? 18.987 7.787 -6.577 1.00 96.12 95 ALA A O 1
ATOM 781 N N . ASN A 1 96 ? 20.387 9.025 -5.325 1.00 97.19 96 ASN A N 1
ATOM 782 C CA . ASN A 1 96 ? 21.475 9.079 -6.303 1.00 97.19 96 ASN A CA 1
ATOM 783 C C . ASN A 1 96 ? 22.326 7.798 -6.316 1.00 97.19 96 ASN A C 1
ATOM 785 O O . ASN A 1 96 ? 23.130 7.610 -7.222 1.00 97.19 96 ASN A O 1
ATOM 789 N N . GLU A 1 97 ? 22.179 6.941 -5.304 1.00 97.38 97 GLU A N 1
ATOM 790 C CA . GLU A 1 97 ? 22.999 5.739 -5.103 1.00 97.38 97 GLU A CA 1
ATOM 791 C C . GLU A 1 97 ? 22.260 4.447 -5.482 1.00 97.38 97 GLU A C 1
ATOM 793 O O . GLU A 1 97 ? 22.830 3.358 -5.405 1.00 97.38 97 GLU A O 1
ATOM 798 N N . ILE A 1 98 ? 20.985 4.542 -5.872 1.00 95.62 98 ILE A N 1
ATOM 799 C CA . ILE A 1 98 ? 20.133 3.386 -6.159 1.00 95.62 98 ILE A CA 1
ATOM 800 C C . ILE A 1 98 ? 19.470 3.513 -7.529 1.00 95.62 98 ILE A C 1
ATOM 802 O O . ILE A 1 98 ? 18.933 4.557 -7.887 1.00 95.62 98 ILE A O 1
ATOM 806 N N . GLU A 1 99 ? 19.436 2.409 -8.272 1.00 94.88 99 GLU A N 1
ATOM 807 C CA . GLU A 1 99 ? 18.776 2.334 -9.576 1.00 94.88 99 GLU A CA 1
ATOM 808 C C . GLU A 1 99 ? 17.645 1.296 -9.550 1.00 94.88 99 GLU A C 1
ATOM 810 O O . GLU A 1 99 ? 17.861 0.147 -9.146 1.00 94.88 99 GLU A O 1
ATOM 815 N N . PRO A 1 100 ? 16.418 1.656 -9.971 1.00 91.81 100 PRO A N 1
ATOM 816 C CA . PRO A 1 100 ? 15.349 0.681 -10.101 1.00 91.81 100 PRO A CA 1
ATOM 817 C C . PRO A 1 100 ? 15.604 -0.242 -11.306 1.00 91.81 100 PRO A C 1
ATOM 819 O O . PRO A 1 100 ? 16.069 0.211 -12.353 1.00 91.81 100 PRO A O 1
ATOM 822 N N . PRO A 1 101 ? 15.243 -1.534 -11.219 1.00 91.19 101 PRO A N 1
ATOM 823 C CA . PRO A 1 101 ? 15.394 -2.449 -12.343 1.00 91.19 101 PRO A CA 1
ATOM 824 C C . PRO A 1 101 ? 14.445 -2.080 -13.489 1.00 91.19 101 PRO A C 1
ATOM 826 O O . PRO A 1 101 ? 13.349 -1.558 -13.267 1.00 91.19 101 PRO A O 1
ATOM 829 N N . LYS A 1 102 ? 14.814 -2.442 -14.726 1.00 92.00 102 LYS A N 1
ATOM 830 C CA . LYS A 1 102 ? 13.927 -2.284 -15.886 1.00 92.00 102 LYS A CA 1
ATOM 831 C C . LYS A 1 102 ? 12.639 -3.083 -15.687 1.00 92.00 102 LYS A C 1
ATOM 833 O O . LYS A 1 102 ? 12.657 -4.279 -15.390 1.00 92.00 102 LYS A O 1
ATOM 838 N N . GLU A 1 103 ? 11.503 -2.421 -15.874 1.00 91.38 103 GLU A N 1
ATOM 839 C CA . GLU A 1 103 ? 10.191 -3.002 -15.630 1.00 91.38 103 GLU A CA 1
ATOM 840 C C . GLU A 1 103 ? 9.477 -3.389 -16.931 1.00 91.38 103 GLU A C 1
ATOM 842 O O . GLU A 1 103 ? 9.458 -2.620 -17.885 1.00 91.38 103 GLU A O 1
ATOM 847 N N . VAL A 1 104 ? 8.857 -4.575 -16.961 1.00 93.25 104 VAL A N 1
ATOM 848 C CA . VAL A 1 104 ? 7.900 -4.947 -18.013 1.00 93.25 104 VAL A CA 1
ATOM 849 C C . VAL A 1 104 ? 6.497 -4.628 -17.506 1.00 93.25 104 VAL A C 1
ATOM 851 O O . VAL A 1 104 ? 6.013 -5.250 -16.553 1.00 93.25 104 VAL A O 1
ATOM 854 N N . LEU A 1 105 ? 5.868 -3.624 -18.110 1.00 95.00 105 LEU A N 1
ATOM 855 C CA . LEU A 1 105 ? 4.548 -3.131 -17.721 1.00 95.00 105 LEU A CA 1
ATOM 856 C C . LEU A 1 105 ? 3.435 -3.817 -18.522 1.00 95.00 105 LEU A C 1
ATOM 858 O O . LEU A 1 105 ? 3.678 -4.360 -19.603 1.00 95.00 105 LEU A O 1
ATOM 862 N N . ARG A 1 106 ? 2.212 -3.813 -17.984 1.00 93.00 106 ARG A N 1
ATOM 863 C CA . ARG A 1 106 ? 1.000 -4.192 -18.725 1.00 93.00 106 ARG A CA 1
ATOM 864 C C . ARG A 1 106 ? 0.773 -3.204 -19.873 1.00 93.00 106 ARG A C 1
ATOM 866 O O . ARG A 1 106 ? 1.221 -2.065 -19.795 1.00 93.00 106 ARG A O 1
ATOM 873 N N . LYS A 1 107 ? 0.080 -3.642 -20.928 1.00 91.56 107 LYS A N 1
ATOM 874 C CA . LYS A 1 107 ? -0.083 -2.880 -22.182 1.00 91.56 107 LYS A CA 1
ATOM 875 C C . LYS A 1 107 ? -0.692 -1.494 -21.972 1.00 91.56 107 LYS A C 1
ATOM 877 O O . LYS A 1 107 ? -0.322 -0.567 -22.671 1.00 91.56 107 LYS A O 1
ATOM 882 N N . GLU A 1 108 ? -1.600 -1.354 -21.016 1.00 90.94 108 GLU A N 1
ATOM 883 C CA . GLU A 1 108 ? -2.252 -0.086 -20.687 1.00 90.94 108 GLU A CA 1
ATOM 884 C C . GLU A 1 108 ? -1.326 0.954 -20.020 1.00 90.94 108 GLU A C 1
ATOM 886 O O . GLU A 1 108 ? -1.721 2.109 -19.891 1.00 90.94 108 GLU A O 1
ATOM 891 N N . PHE A 1 109 ? -0.113 0.563 -19.606 1.00 89.81 109 PHE A N 1
ATOM 892 C CA . PHE A 1 109 ? 0.901 1.440 -18.999 1.00 89.81 109 PHE A CA 1
ATOM 893 C C . PHE A 1 109 ? 2.206 1.509 -19.811 1.00 89.81 109 PHE A C 1
ATOM 895 O O . PHE A 1 109 ? 3.206 2.007 -19.293 1.00 89.81 109 PHE A O 1
ATOM 902 N N . GLN A 1 110 ? 2.227 0.939 -21.021 1.00 82.75 110 GLN A N 1
ATOM 903 C CA . GLN A 1 110 ? 3.375 0.997 -21.934 1.00 82.75 110 GLN A CA 1
ATOM 904 C C . GLN A 1 110 ? 3.383 2.285 -22.753 1.00 82.75 110 GLN A C 1
ATOM 906 O O . GLN A 1 110 ? 2.286 2.810 -23.044 1.00 82.75 110 GLN A O 1
#

Foldseek 3Di:
DDDPPPVLQVVLVVCVVVVNPVSSVVSVVVVVVCCCVVCVPHFPFPAFAPDPCRSPPVVQQVVCVVVVPDHGRSCCVVVVVVVVVVCVVVPVVVVVVDDDDDGHGDPVND

Radius of gyration: 17.34 Å; chains: 1; bounding box: 42×33×46 Å